Protein AF-A0A7Y0Z2C6-F1 (afdb_monomer)

pLDDT: mean 82.23, std 18.93, range [37.09, 96.69]

Secondary structure (DSSP, 8-state):
-------STTSGGGGTTTTS---HHHHHHHHHHHHHHHHHHTT--HHHHHHHHHHHHHHHHHHHT----HHHHHHHHHHHHHHHH-STTS-HHHHHHHHHHHHTSHHHHHH--

Structure (mmCIF, N/CA/C/O backbone):
data_AF-A0A7Y0Z2C6-F1
#
_entry.id   AF-A0A7Y0Z2C6-F1
#
loop_
_atom_site.group_PDB
_atom_site.id
_atom_site.type_symbol
_atom_site.label_atom_id
_atom_site.label_alt_id
_atom_site.label_comp_id
_atom_site.label_asym_id
_atom_site.label_entity_id
_atom_site.label_seq_id
_atom_site.pdbx_PDB_ins_code
_atom_site.Cartn_x
_atom_site.Cartn_y
_atom_site.Cartn_z
_atom_site.occupancy
_atom_site.B_iso_or_equiv
_atom_site.auth_seq_id
_atom_site.auth_comp_id
_atom_site.auth_asym_id
_atom_site.auth_atom_id
_atom_site.pdbx_PDB_model_num
ATOM 1 N N . MET A 1 1 ? 21.917 -8.834 60.065 1.00 37.09 1 MET A N 1
ATOM 2 C CA . MET A 1 1 ? 21.526 -8.659 58.650 1.00 37.09 1 MET A CA 1
ATOM 3 C C . MET A 1 1 ? 20.914 -9.953 58.133 1.00 37.09 1 MET A C 1
ATOM 5 O O . MET A 1 1 ? 21.642 -10.922 58.000 1.00 37.09 1 MET A O 1
ATOM 9 N N . GLN A 1 2 ? 19.606 -9.980 57.866 1.00 38.38 2 GLN A N 1
ATOM 10 C CA . GLN A 1 2 ? 18.965 -10.936 56.950 1.00 38.38 2 GLN A CA 1
ATOM 11 C C . GLN A 1 2 ? 17.779 -10.206 56.302 1.00 38.38 2 GLN A C 1
ATOM 13 O O . GLN A 1 2 ? 16.736 -10.030 56.928 1.00 38.38 2 GLN A O 1
ATOM 18 N N . PHE A 1 3 ? 17.966 -9.703 55.079 1.00 41.50 3 PHE A N 1
ATOM 19 C CA . PHE A 1 3 ? 16.891 -9.094 54.295 1.00 41.50 3 PHE A CA 1
ATOM 20 C C . PHE A 1 3 ? 16.003 -10.202 53.719 1.00 41.50 3 PHE A C 1
ATOM 22 O O . PHE A 1 3 ? 16.456 -11.069 52.972 1.00 41.50 3 PHE A O 1
ATOM 29 N N . ARG A 1 4 ? 14.728 -10.190 54.116 1.00 46.38 4 ARG A N 1
ATOM 30 C CA . ARG A 1 4 ? 13.683 -11.093 53.630 1.00 46.38 4 ARG A CA 1
ATOM 31 C C . ARG A 1 4 ? 13.193 -10.651 52.243 1.00 46.38 4 ARG A C 1
ATOM 33 O O . ARG A 1 4 ? 12.727 -9.532 52.094 1.00 46.38 4 ARG A O 1
ATOM 40 N N . LYS A 1 5 ? 13.253 -11.596 51.296 1.00 50.03 5 LYS A N 1
ATOM 41 C CA . LYS A 1 5 ? 12.376 -11.832 50.127 1.00 50.03 5 LYS A CA 1
ATOM 42 C C . LYS A 1 5 ? 11.758 -10.594 49.449 1.00 50.03 5 LYS A C 1
ATOM 44 O O . LYS A 1 5 ? 10.702 -10.120 49.862 1.00 50.03 5 LYS A O 1
ATOM 49 N N . HIS A 1 6 ? 12.324 -10.196 48.308 1.00 46.22 6 HIS A N 1
ATOM 50 C CA . HIS A 1 6 ? 11.636 -9.368 47.314 1.00 46.22 6 HIS A CA 1
ATOM 51 C C . HIS A 1 6 ? 11.230 -10.198 46.091 1.00 46.22 6 HIS A C 1
ATOM 53 O O . HIS A 1 6 ? 11.994 -11.016 45.587 1.00 46.22 6 HIS A O 1
ATOM 59 N N . TYR A 1 7 ? 9.973 -10.004 45.699 1.00 55.06 7 TYR A N 1
ATOM 60 C CA . TYR A 1 7 ? 9.199 -10.715 44.689 1.00 55.06 7 TYR A CA 1
ATOM 61 C C . TYR A 1 7 ? 9.734 -10.449 43.270 1.00 55.06 7 TYR A C 1
ATOM 63 O O . TYR A 1 7 ? 9.573 -9.330 42.788 1.00 55.06 7 TYR A O 1
ATOM 71 N N . PRO A 1 8 ? 10.284 -11.445 42.546 1.00 48.47 8 PRO A N 1
ATOM 72 C CA . PRO A 1 8 ? 10.674 -11.254 41.149 1.00 48.47 8 PRO A CA 1
ATOM 73 C C . PRO A 1 8 ? 9.511 -11.486 40.165 1.00 48.47 8 PRO A C 1
ATOM 75 O O . PRO A 1 8 ? 9.690 -11.358 38.961 1.00 48.47 8 PRO A O 1
ATOM 78 N N . ILE A 1 9 ? 8.313 -11.834 40.649 1.00 50.28 9 ILE A N 1
ATOM 79 C CA . ILE A 1 9 ? 7.215 -12.315 39.790 1.00 50.28 9 ILE A CA 1
ATOM 80 C C . ILE A 1 9 ? 6.354 -11.169 39.217 1.00 50.28 9 ILE A C 1
ATOM 82 O O . ILE A 1 9 ? 5.676 -11.360 38.215 1.00 50.28 9 ILE A O 1
ATOM 86 N N . LEU A 1 10 ? 6.418 -9.952 39.768 1.00 47.38 10 LEU A N 1
ATOM 87 C CA . LEU A 1 10 ? 5.532 -8.850 39.349 1.00 47.38 10 LEU A CA 1
ATOM 88 C C . LEU A 1 10 ? 6.077 -7.951 38.224 1.00 47.38 10 LEU A C 1
ATOM 90 O O . LEU A 1 10 ? 5.352 -7.079 37.761 1.00 47.38 10 LEU A O 1
ATOM 94 N N . ILE A 1 11 ? 7.310 -8.153 37.747 1.00 52.19 11 ILE A N 1
ATOM 95 C CA . ILE A 1 11 ? 7.901 -7.291 36.699 1.00 52.19 11 ILE A CA 1
ATOM 96 C C . ILE A 1 11 ? 7.685 -7.862 35.285 1.00 52.19 11 ILE A C 1
ATOM 98 O O . ILE A 1 11 ? 7.694 -7.118 34.309 1.00 52.19 11 ILE A O 1
ATOM 102 N N . ALA A 1 12 ? 7.413 -9.163 35.145 1.00 47.22 12 ALA A N 1
ATOM 103 C CA . ALA A 1 12 ? 7.275 -9.791 33.827 1.00 47.22 12 ALA A CA 1
ATOM 104 C C . ALA A 1 12 ? 5.898 -9.584 33.165 1.00 47.22 12 ALA A C 1
ATOM 106 O O . ALA A 1 12 ? 5.772 -9.766 31.957 1.00 47.22 12 ALA A O 1
ATOM 107 N N . MET A 1 13 ? 4.865 -9.189 33.920 1.00 48.47 13 MET A N 1
ATOM 108 C CA . MET A 1 13 ? 3.505 -9.055 33.375 1.00 48.47 13 MET A CA 1
ATOM 109 C C . MET A 1 13 ? 3.242 -7.693 32.707 1.00 48.47 13 MET A C 1
ATOM 111 O O . MET A 1 13 ? 2.271 -7.547 31.971 1.00 48.47 13 MET A O 1
ATOM 115 N N . SER A 1 14 ? 4.126 -6.712 32.903 1.00 47.72 14 SER A N 1
ATOM 116 C CA . SER A 1 14 ? 3.971 -5.355 32.358 1.00 47.72 14 SER A CA 1
ATOM 117 C C . SER A 1 14 ? 4.366 -5.235 30.880 1.00 47.72 14 SER A C 1
ATOM 119 O O . SER A 1 14 ? 4.009 -4.255 30.233 1.00 47.72 14 SER A O 1
ATOM 121 N N . CYS A 1 15 ? 5.085 -6.218 30.323 1.00 42.38 15 CYS A N 1
ATOM 122 C CA . CYS A 1 15 ? 5.563 -6.173 28.935 1.00 42.38 15 CYS A CA 1
ATOM 123 C C . CYS A 1 15 ? 4.594 -6.773 27.903 1.00 42.38 15 CYS A C 1
ATOM 125 O O . CYS A 1 15 ? 4.816 -6.595 26.710 1.00 42.38 15 CYS A O 1
ATOM 127 N N . LEU A 1 16 ? 3.515 -7.445 28.321 1.00 47.06 16 LEU A N 1
ATOM 128 C CA . LEU A 1 16 ? 2.544 -8.052 27.392 1.00 47.06 16 LEU A CA 1
ATOM 129 C C . LEU A 1 16 ? 1.481 -7.069 26.866 1.00 47.06 16 LEU A C 1
ATOM 131 O O . LEU A 1 16 ? 0.678 -7.446 26.021 1.00 47.06 16 LEU A O 1
ATOM 135 N N . LEU A 1 17 ? 1.476 -5.814 27.331 1.00 50.22 17 LEU A N 1
ATOM 136 C CA . LEU A 1 17 ? 0.514 -4.786 26.897 1.00 50.22 17 LEU A CA 1
ATOM 137 C C . LEU A 1 17 ? 1.098 -3.762 25.908 1.00 50.22 17 LEU A C 1
ATOM 139 O O . LEU A 1 17 ? 0.361 -2.939 25.375 1.00 50.22 17 LEU A O 1
ATOM 143 N N . LEU A 1 18 ? 2.407 -3.802 25.634 1.00 47.03 18 LEU A N 1
ATOM 144 C CA . LEU A 1 18 ? 3.075 -2.817 24.769 1.00 47.03 18 LEU A CA 1
ATOM 145 C C . LEU A 1 18 ? 2.907 -3.091 23.266 1.00 47.03 18 LEU A C 1
ATOM 147 O O . LEU A 1 18 ? 3.171 -2.203 22.464 1.00 47.03 18 LEU A O 1
ATOM 151 N N . THR A 1 19 ? 2.443 -4.279 22.872 1.00 51.38 19 THR A N 1
ATOM 152 C CA . THR A 1 19 ? 2.225 -4.640 21.459 1.00 51.38 19 THR A CA 1
ATOM 153 C C . THR A 1 19 ? 0.806 -4.352 20.962 1.00 51.38 19 THR A C 1
ATOM 155 O O . THR A 1 19 ? 0.481 -4.733 19.848 1.00 51.38 19 THR A O 1
ATOM 158 N N . ALA A 1 20 ? -0.056 -3.730 21.774 1.00 48.56 20 ALA A N 1
ATOM 159 C CA . ALA A 1 20 ? -1.478 -3.540 21.456 1.00 48.56 20 ALA A CA 1
ATOM 160 C C . ALA A 1 20 ? -1.915 -2.065 21.414 1.00 48.56 20 ALA A C 1
ATOM 162 O O . ALA A 1 20 ? -3.105 -1.771 21.499 1.00 48.56 20 ALA A O 1
ATOM 163 N N . CYS A 1 21 ? -0.968 -1.133 21.290 1.00 49.81 21 CYS A N 1
ATOM 164 C CA . CYS A 1 21 ? -1.264 0.289 21.114 1.00 49.81 21 CYS A CA 1
ATOM 165 C C . CYS A 1 21 ? -0.969 0.735 19.672 1.00 49.81 21 CYS A C 1
ATOM 167 O O . CYS A 1 21 ? -0.385 1.793 19.456 1.00 49.81 21 CYS A O 1
ATOM 169 N N . ASP A 1 22 ? -1.333 -0.084 18.681 1.00 63.34 22 ASP A N 1
ATOM 170 C CA . ASP A 1 22 ? -1.341 0.374 17.291 1.00 63.34 22 ASP A CA 1
ATOM 171 C C . ASP A 1 22 ? -2.419 1.449 17.1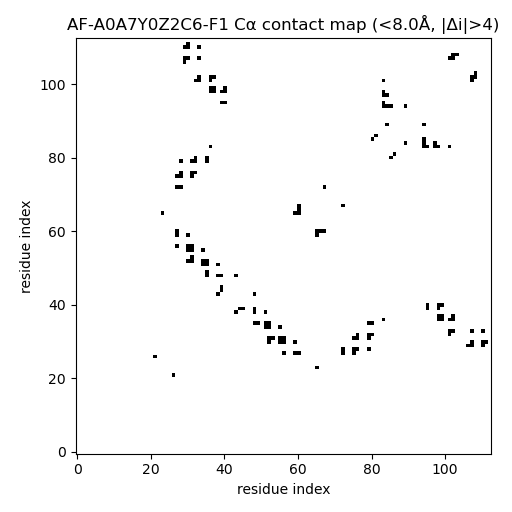60 1.00 63.34 22 ASP A C 1
ATOM 173 O O . ASP A 1 22 ? -3.604 1.203 17.412 1.00 63.34 22 ASP A O 1
ATOM 177 N N . THR A 1 23 ? -2.022 2.671 16.807 1.00 84.44 23 THR A N 1
ATOM 178 C CA . THR A 1 23 ? -2.992 3.753 16.637 1.00 84.44 23 THR A CA 1
ATOM 179 C C . THR A 1 23 ? -3.859 3.478 15.405 1.00 84.44 23 THR A C 1
ATOM 181 O O . THR A 1 23 ? -3.416 2.829 14.456 1.00 84.44 23 THR A O 1
ATOM 184 N N . ARG A 1 24 ? -5.079 4.036 15.346 1.00 90.00 24 ARG A N 1
ATOM 185 C CA . ARG A 1 24 ? -5.916 4.032 14.123 1.00 90.00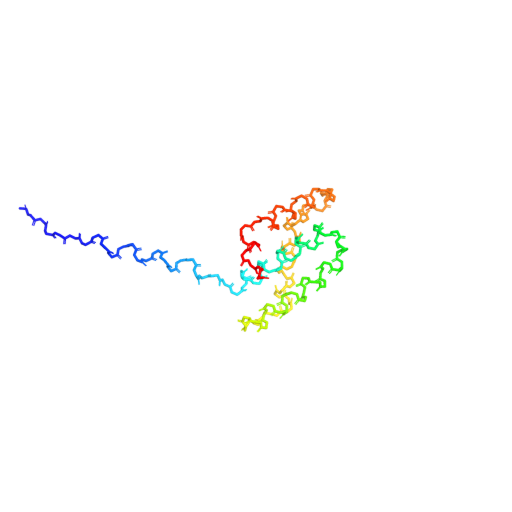 24 ARG A CA 1
ATOM 186 C C . ARG A 1 24 ? -5.102 4.420 12.879 1.00 90.00 24 ARG A C 1
ATOM 188 O O . ARG A 1 24 ? -5.290 3.858 11.807 1.00 90.00 24 ARG A O 1
ATOM 195 N N . LYS A 1 25 ? -4.188 5.386 13.028 1.00 92.19 25 LYS A N 1
ATOM 196 C CA . LYS A 1 25 ? -3.305 5.856 11.957 1.00 92.19 25 LYS A CA 1
ATOM 197 C C . LYS A 1 25 ? -2.316 4.787 11.505 1.00 92.19 25 LYS A C 1
ATOM 199 O O . LYS A 1 25 ? -2.112 4.649 10.304 1.00 92.19 25 LYS A O 1
ATOM 204 N N . ASP A 1 26 ? -1.746 4.025 12.431 1.00 91.56 26 ASP A N 1
ATOM 205 C CA . ASP A 1 26 ? -0.824 2.937 12.105 1.00 91.56 26 ASP A CA 1
ATOM 206 C C . ASP A 1 26 ? -1.550 1.796 11.393 1.00 91.56 26 ASP A C 1
ATOM 208 O O . ASP A 1 26 ? -1.073 1.326 10.363 1.00 91.56 26 ASP A O 1
ATOM 212 N N . GLN A 1 27 ? -2.742 1.424 11.868 1.00 92.12 27 GLN A N 1
ATOM 213 C CA . GLN A 1 27 ? -3.574 0.391 11.243 1.00 92.12 27 GLN A CA 1
ATOM 214 C C . GLN A 1 27 ? -3.914 0.743 9.787 1.00 92.12 27 GLN A C 1
ATOM 216 O O . GLN A 1 27 ? -3.612 -0.024 8.871 1.00 92.12 27 GLN A O 1
ATOM 221 N N . ILE A 1 28 ? -4.456 1.944 9.548 1.00 94.44 28 ILE A N 1
ATOM 222 C CA . ILE A 1 28 ? -4.776 2.406 8.189 1.00 94.44 28 ILE A CA 1
ATOM 223 C C . ILE A 1 28 ? -3.512 2.544 7.337 1.00 94.44 28 ILE A C 1
ATOM 225 O O . ILE A 1 28 ? -3.525 2.174 6.163 1.00 94.44 28 ILE A O 1
ATOM 229 N N . TYR A 1 29 ? -2.401 3.018 7.910 1.00 95.25 29 TYR A N 1
ATOM 230 C CA . TYR A 1 29 ? -1.138 3.115 7.182 1.00 95.25 29 TYR A CA 1
ATOM 231 C C . TYR A 1 29 ? -0.661 1.753 6.679 1.00 95.25 29 TYR A C 1
ATOM 233 O O . TYR A 1 29 ? -0.223 1.660 5.534 1.00 95.25 29 TYR A O 1
ATOM 241 N N . GLN A 1 30 ? -0.763 0.698 7.494 1.00 94.56 30 GLN A N 1
ATOM 242 C CA . GLN A 1 30 ? -0.368 -0.640 7.055 1.00 94.56 30 GLN A CA 1
ATOM 243 C C . GLN A 1 30 ? -1.247 -1.140 5.909 1.00 94.56 30 GLN A C 1
ATOM 245 O O . GLN A 1 30 ? -0.712 -1.630 4.917 1.00 94.56 30 GLN A O 1
ATOM 250 N N . VAL A 1 31 ? -2.565 -0.936 5.974 1.00 95.50 31 VAL A N 1
ATOM 251 C CA . VAL A 1 31 ? -3.479 -1.299 4.876 1.00 95.50 31 VAL A CA 1
ATOM 252 C C . VAL A 1 31 ? -3.096 -0.572 3.588 1.00 95.50 31 VAL A C 1
ATOM 254 O O . VAL A 1 31 ? -2.883 -1.211 2.558 1.00 95.50 31 VAL A O 1
ATOM 257 N N . VAL A 1 32 ? -2.931 0.754 3.655 1.00 96.62 32 VAL A N 1
ATOM 258 C CA . VAL A 1 32 ? -2.502 1.583 2.519 1.00 96.62 32 VAL A CA 1
ATOM 259 C C . VAL A 1 32 ? -1.200 1.050 1.922 1.00 96.62 32 VAL A C 1
ATOM 261 O O . VAL A 1 32 ? -1.110 0.798 0.721 1.00 96.62 32 VAL A O 1
ATOM 264 N N . ARG A 1 33 ? -0.186 0.865 2.770 1.00 96.69 33 ARG A N 1
ATOM 265 C CA . ARG A 1 33 ? 1.164 0.465 2.375 1.00 96.69 33 ARG A CA 1
ATOM 266 C C . ARG A 1 33 ? 1.189 -0.913 1.723 1.00 96.69 33 ARG A C 1
ATOM 268 O O . ARG A 1 33 ? 1.837 -1.087 0.691 1.00 96.69 33 ARG A O 1
ATOM 275 N N . CYS A 1 34 ? 0.489 -1.882 2.301 1.00 96.56 34 CYS A N 1
ATOM 276 C CA . CYS A 1 34 ? 0.497 -3.260 1.824 1.00 96.56 34 CYS A CA 1
ATOM 277 C C . CYS A 1 34 ? -0.300 -3.432 0.529 1.00 96.56 34 CYS A C 1
ATOM 279 O O . CYS A 1 34 ? 0.174 -4.107 -0.389 1.00 96.56 34 CYS A O 1
ATOM 281 N N . VAL A 1 35 ? -1.457 -2.777 0.403 1.00 96.31 35 VAL A N 1
ATOM 282 C CA . VAL A 1 35 ? -2.258 -2.825 -0.829 1.00 96.31 35 VAL A CA 1
ATOM 283 C C . VAL A 1 35 ? -1.535 -2.108 -1.962 1.00 96.31 35 VAL A C 1
ATOM 285 O O . VAL A 1 35 ? -1.369 -2.678 -3.036 1.00 96.31 35 VAL A O 1
ATOM 288 N N . MET A 1 36 ? -0.998 -0.912 -1.709 1.00 96.38 36 MET A N 1
ATOM 289 C CA . MET A 1 36 ? -0.249 -0.169 -2.721 1.00 96.38 36 MET A CA 1
ATOM 290 C C . MET A 1 36 ? 0.963 -0.960 -3.226 1.00 96.38 36 MET A C 1
ATOM 292 O O . MET A 1 36 ? 1.207 -1.011 -4.432 1.00 96.38 36 MET A O 1
ATOM 296 N N . ALA A 1 37 ? 1.703 -1.618 -2.328 1.00 95.94 37 ALA A N 1
ATOM 297 C CA . ALA A 1 37 ? 2.821 -2.472 -2.712 1.00 95.94 37 ALA A CA 1
ATOM 298 C C . ALA A 1 37 ? 2.365 -3.676 -3.549 1.00 95.94 37 ALA A C 1
ATOM 300 O O . ALA A 1 37 ? 2.966 -3.954 -4.584 1.00 95.94 37 ALA A O 1
ATOM 301 N N . THR A 1 38 ? 1.286 -4.347 -3.145 1.00 95.69 38 THR A N 1
ATOM 302 C CA . THR A 1 38 ? 0.732 -5.507 -3.862 1.00 95.69 38 THR A CA 1
ATOM 303 C C . THR A 1 38 ? 0.307 -5.136 -5.282 1.00 95.69 38 THR A C 1
ATOM 305 O O . THR A 1 38 ? 0.724 -5.778 -6.245 1.00 95.69 38 THR A O 1
ATOM 308 N N . GLU A 1 39 ? -0.436 -4.041 -5.436 1.00 95.50 39 GLU A N 1
ATOM 309 C CA . GLU A 1 39 ? -0.904 -3.574 -6.745 1.00 95.50 39 GLU A CA 1
ATOM 310 C C . GLU A 1 39 ? 0.240 -3.049 -7.624 1.00 95.50 39 GLU A C 1
ATOM 312 O O . GLU A 1 39 ? 0.233 -3.242 -8.840 1.00 95.50 39 GLU A O 1
ATOM 317 N N . THR A 1 40 ? 1.273 -2.451 -7.020 1.00 93.56 40 THR A N 1
ATOM 318 C CA . THR A 1 40 ? 2.495 -2.064 -7.744 1.00 93.56 40 THR A CA 1
ATOM 319 C C . THR A 1 40 ? 3.229 -3.296 -8.278 1.00 93.56 40 THR A C 1
ATOM 321 O O . THR A 1 40 ? 3.677 -3.303 -9.424 1.00 93.56 40 THR A O 1
ATOM 324 N N . VAL A 1 41 ? 3.341 -4.364 -7.478 1.00 94.94 41 VAL A N 1
ATOM 325 C CA . VAL A 1 41 ? 3.959 -5.631 -7.910 1.00 94.94 41 VAL A CA 1
ATOM 326 C C . VAL A 1 41 ? 3.140 -6.308 -9.009 1.00 94.94 41 VAL A C 1
ATOM 328 O O . VAL A 1 41 ? 3.726 -6.886 -9.924 1.00 94.94 41 VAL A O 1
ATOM 331 N N . ALA A 1 42 ? 1.811 -6.197 -8.958 1.00 94.00 42 ALA A N 1
ATOM 332 C CA . ALA A 1 42 ? 0.907 -6.680 -10.000 1.00 94.00 42 ALA A CA 1
ATOM 333 C C . ALA A 1 42 ? 1.012 -5.891 -11.323 1.00 94.00 42 ALA A C 1
ATOM 335 O O . ALA A 1 42 ? 0.409 -6.285 -12.319 1.00 94.00 42 ALA A O 1
ATOM 336 N N . GLY A 1 43 ? 1.789 -4.801 -11.354 1.00 89.94 43 GLY A N 1
ATOM 337 C CA . GLY A 1 43 ? 1.973 -3.963 -12.538 1.00 89.94 43 GLY A CA 1
ATOM 338 C C . GLY A 1 43 ? 0.815 -2.996 -12.789 1.00 89.94 43 GLY A C 1
ATOM 339 O O . GLY A 1 43 ? 0.663 -2.521 -13.914 1.00 89.94 43 GLY A O 1
ATOM 340 N N . GLY A 1 44 ? 0.002 -2.707 -11.768 1.00 88.44 44 GLY A N 1
ATOM 341 C CA . GLY A 1 44 ? -1.092 -1.748 -11.867 1.00 88.44 44 GLY A CA 1
ATOM 342 C C . GLY A 1 44 ? -0.589 -0.353 -12.241 1.00 88.44 44 GLY A C 1
ATOM 343 O O . GLY A 1 44 ? 0.438 0.118 -11.743 1.00 88.44 44 GLY A O 1
ATOM 344 N N . ALA A 1 45 ? -1.327 0.341 -13.108 1.00 88.94 45 ALA A N 1
ATOM 345 C CA . ALA A 1 45 ? -1.033 1.740 -13.406 1.00 88.94 45 ALA A CA 1
ATOM 346 C C . ALA A 1 45 ? -1.235 2.602 -12.141 1.00 88.94 45 ALA A C 1
ATOM 348 O O . ALA A 1 45 ? -2.130 2.298 -11.349 1.00 88.94 45 ALA A O 1
ATOM 349 N N . PRO A 1 46 ? -0.500 3.718 -11.950 1.00 86.06 46 PRO A N 1
ATOM 350 C CA . PRO A 1 46 ? -0.591 4.520 -10.722 1.00 86.06 46 PRO A CA 1
ATOM 351 C C . PRO A 1 46 ? -2.020 4.922 -10.317 1.00 86.06 46 PRO A C 1
ATOM 353 O O . PRO A 1 46 ? -2.360 4.897 -9.136 1.00 86.06 46 PRO A O 1
ATOM 356 N N . GLY A 1 47 ? -2.882 5.240 -11.291 1.00 89.56 47 GLY A N 1
ATOM 357 C CA . GLY A 1 47 ? -4.292 5.548 -11.033 1.00 89.56 47 GLY A CA 1
ATOM 358 C C . GLY A 1 47 ? -5.104 4.347 -10.532 1.00 89.56 47 GLY A C 1
ATOM 359 O O . GLY A 1 47 ? -5.907 4.493 -9.615 1.00 89.56 47 GLY A O 1
ATOM 360 N N . GLU A 1 48 ? -4.866 3.153 -11.079 1.00 94.62 48 GLU A N 1
ATOM 361 C CA . GLU A 1 48 ? -5.526 1.914 -10.643 1.00 94.62 48 GLU A CA 1
ATOM 362 C C . GLU A 1 48 ? -5.060 1.495 -9.244 1.00 94.62 48 GLU A C 1
ATOM 364 O O . GLU A 1 48 ? -5.890 1.176 -8.392 1.00 94.62 48 GLU A O 1
ATOM 369 N N . VAL A 1 49 ? -3.749 1.577 -8.984 1.00 93.69 49 VAL A N 1
ATOM 370 C CA . VAL A 1 49 ? -3.158 1.334 -7.659 1.00 93.69 49 VAL A CA 1
ATOM 371 C C . VAL A 1 49 ? -3.824 2.231 -6.613 1.00 93.69 49 VAL A C 1
ATOM 373 O O . VAL 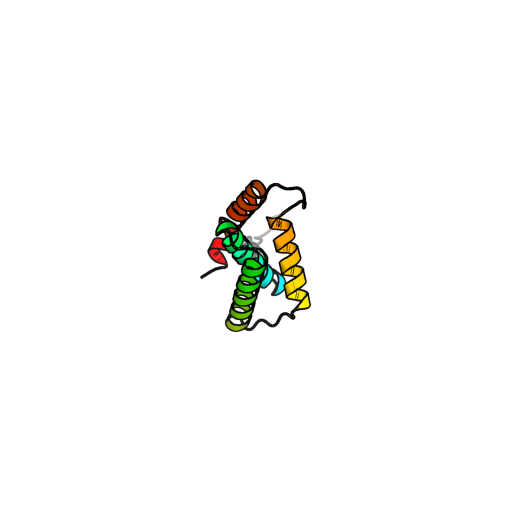A 1 49 ? -4.235 1.751 -5.555 1.00 93.69 49 VAL A O 1
ATOM 376 N N . GLY A 1 50 ? -3.986 3.524 -6.916 1.00 93.06 50 GLY A N 1
ATOM 377 C CA . GLY A 1 50 ? -4.666 4.475 -6.037 1.00 93.06 50 GLY A CA 1
ATOM 378 C C . GLY A 1 50 ? -6.128 4.106 -5.762 1.00 93.06 50 GLY A C 1
ATOM 379 O O . GLY A 1 50 ? -6.548 4.108 -4.605 1.00 93.06 50 GLY A O 1
ATOM 380 N N . ILE A 1 51 ? -6.889 3.733 -6.798 1.00 95.50 51 ILE A N 1
ATOM 381 C CA . ILE A 1 51 ? -8.300 3.329 -6.666 1.00 95.50 51 ILE A CA 1
ATOM 382 C C . ILE A 1 51 ? -8.437 2.095 -5.771 1.00 95.50 51 IL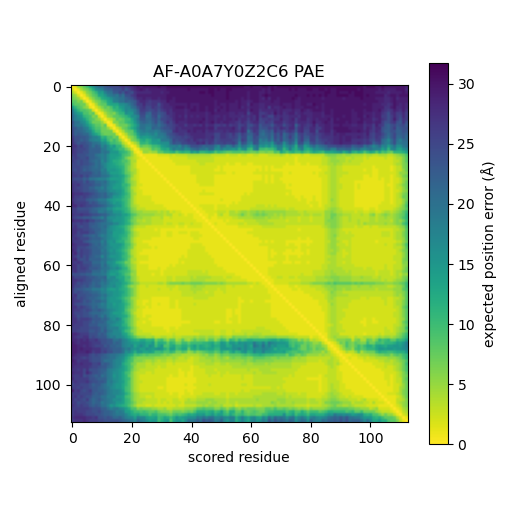E A C 1
ATOM 384 O O . ILE A 1 51 ? -9.210 2.121 -4.813 1.00 95.50 51 ILE A O 1
ATOM 388 N N . LYS A 1 52 ? -7.670 1.035 -6.044 1.00 95.88 52 LYS A N 1
ATOM 389 C CA . LYS A 1 52 ? -7.729 -0.211 -5.266 1.00 95.88 52 LYS A CA 1
ATOM 390 C C . LYS A 1 52 ? -7.280 -0.008 -3.821 1.00 95.88 52 LYS A C 1
ATOM 392 O O . LYS A 1 52 ? -7.908 -0.533 -2.905 1.00 95.88 52 LYS A O 1
ATOM 397 N N . THR A 1 53 ? -6.259 0.822 -3.603 1.00 96.12 53 THR A N 1
ATOM 398 C CA . THR A 1 53 ? -5.825 1.208 -2.250 1.00 96.12 53 THR A CA 1
ATOM 399 C C . THR A 1 53 ? -6.946 1.926 -1.498 1.00 96.12 53 THR A C 1
ATOM 401 O O . THR A 1 53 ? -7.252 1.565 -0.365 1.00 96.12 53 THR A O 1
ATOM 404 N N . GLY A 1 54 ? -7.612 2.896 -2.132 1.00 95.75 54 GLY A N 1
ATOM 405 C CA . GLY A 1 54 ? -8.740 3.610 -1.529 1.00 95.75 54 GLY A CA 1
ATOM 406 C C . GLY A 1 54 ? -9.924 2.698 -1.196 1.00 95.75 54 GLY A C 1
ATOM 407 O O . GLY A 1 54 ? -10.496 2.806 -0.112 1.00 95.75 54 GLY A O 1
ATOM 408 N N . GLN A 1 55 ? -10.260 1.761 -2.089 1.00 96.56 55 GLN A N 1
ATOM 409 C CA . GLN A 1 55 ? -11.305 0.759 -1.850 1.00 96.56 55 GLN A CA 1
ATOM 410 C C . GLN A 1 55 ? -10.973 -0.137 -0.651 1.00 96.56 55 GLN A C 1
ATOM 412 O O . GLN A 1 55 ? -11.829 -0.350 0.207 1.00 96.56 55 GLN A O 1
ATOM 417 N N . ALA A 1 56 ? -9.730 -0.616 -0.554 1.00 96.06 56 ALA A N 1
ATOM 418 C CA . ALA A 1 56 ? -9.297 -1.459 0.554 1.00 96.06 56 ALA A CA 1
ATOM 419 C C . ALA A 1 56 ? -9.310 -0.713 1.897 1.00 96.06 56 ALA A C 1
ATOM 421 O O . ALA A 1 56 ? -9.770 -1.259 2.897 1.00 96.06 56 ALA A O 1
ATOM 422 N N . VAL A 1 57 ? -8.883 0.555 1.922 1.00 96.25 57 VAL A N 1
ATOM 423 C CA . VAL A 1 57 ? -8.972 1.398 3.126 1.00 96.25 57 VAL A CA 1
ATOM 424 C C . VAL A 1 57 ? -10.423 1.610 3.540 1.0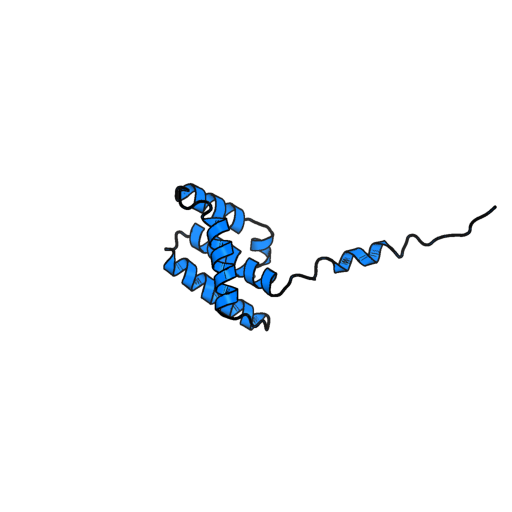0 96.25 57 VAL A C 1
ATOM 426 O O . VAL A 1 57 ? -10.747 1.445 4.712 1.00 96.25 57 VAL A O 1
ATOM 429 N N . ALA A 1 58 ? -11.312 1.940 2.600 1.00 95.81 58 ALA A N 1
ATOM 430 C CA . ALA A 1 58 ? -12.728 2.134 2.899 1.00 95.81 58 ALA A CA 1
ATOM 431 C C . ALA A 1 58 ? -13.368 0.867 3.491 1.00 95.81 58 ALA A C 1
ATOM 433 O O . ALA A 1 58 ? -14.123 0.954 4.461 1.00 95.81 58 ALA A O 1
ATOM 434 N N . GLN A 1 59 ? -13.030 -0.304 2.943 1.00 95.81 59 GLN A N 1
ATOM 435 C CA . GLN A 1 59 ? -13.493 -1.589 3.458 1.00 95.81 59 GLN A CA 1
ATOM 436 C C . GLN A 1 59 ? -12.937 -1.867 4.863 1.00 95.81 59 GLN A C 1
ATOM 438 O O . GLN A 1 59 ? -13.708 -2.152 5.775 1.00 95.81 59 GLN A O 1
ATOM 443 N N . TYR A 1 60 ? -11.632 -1.682 5.074 1.00 94.81 60 TYR A N 1
ATOM 444 C CA . TYR A 1 60 ? -11.005 -1.880 6.382 1.00 94.81 60 TYR A CA 1
ATOM 445 C C . TYR A 1 60 ? -11.598 -0.961 7.458 1.00 94.81 60 TYR A C 1
ATOM 447 O O . TYR A 1 60 ? -11.919 -1.399 8.558 1.00 94.81 60 TYR A O 1
ATOM 455 N N . GLN A 1 61 ? -11.807 0.318 7.139 1.00 94.50 61 GLN A N 1
ATOM 456 C CA . GLN A 1 61 ? -12.452 1.256 8.057 1.00 94.50 61 GLN A CA 1
ATOM 457 C C . GLN A 1 61 ? -13.837 0.784 8.489 1.00 94.50 61 GLN A C 1
ATOM 459 O O . GLN A 1 61 ? -14.153 0.798 9.678 1.00 94.50 61 GLN A O 1
ATOM 464 N N . LYS A 1 62 ? -14.639 0.317 7.529 1.00 95.62 62 LYS A N 1
ATOM 465 C CA . LYS A 1 62 ? -15.973 -0.221 7.788 1.00 95.62 62 LYS A CA 1
ATOM 466 C C . LYS A 1 62 ? -15.926 -1.458 8.689 1.00 95.62 62 LYS A C 1
ATOM 468 O O . LYS A 1 62 ? -16.701 -1.528 9.638 1.00 95.62 62 LYS A O 1
ATOM 473 N N . ASP A 1 63 ? -15.025 -2.397 8.415 1.00 94.69 63 ASP A N 1
ATOM 474 C CA . ASP A 1 63 ? -14.939 -3.670 9.145 1.00 94.69 63 ASP A CA 1
ATOM 475 C C . ASP A 1 63 ? -14.408 -3.502 10.574 1.00 94.69 63 ASP A C 1
ATOM 477 O O . ASP A 1 63 ? -14.785 -4.253 11.474 1.00 94.69 63 ASP A O 1
ATOM 481 N N . HIS A 1 64 ? -13.580 -2.482 10.800 1.00 91.75 64 HIS A N 1
ATOM 482 C CA . HIS A 1 64 ? -12.960 -2.203 12.094 1.00 91.75 64 HIS A CA 1
ATOM 483 C C . HIS A 1 64 ? -13.602 -1.031 12.856 1.00 91.75 64 HIS A C 1
ATOM 485 O O . HIS A 1 64 ? -13.118 -0.658 13.924 1.00 91.75 64 HIS A O 1
ATOM 491 N N . GLY A 1 65 ? -14.689 -0.444 12.337 1.00 93.88 65 GLY A N 1
ATOM 492 C CA . GLY A 1 65 ? -15.370 0.694 12.967 1.00 93.88 65 GLY A CA 1
ATOM 493 C C . GLY A 1 65 ? -14.484 1.939 13.095 1.00 93.88 65 GLY A C 1
ATOM 494 O O . GLY A 1 65 ? -14.627 2.709 14.046 1.00 93.88 65 GLY A O 1
ATOM 495 N N . LEU A 1 66 ? -13.539 2.114 12.170 1.00 91.38 66 LEU A N 1
ATOM 496 C CA . LEU A 1 66 ? -12.630 3.253 12.132 1.00 91.38 66 LEU A CA 1
ATOM 497 C C . LEU A 1 66 ? -13.205 4.342 11.230 1.00 91.38 66 LEU A C 1
ATOM 499 O O . LEU A 1 66 ? -13.781 4.062 10.184 1.00 91.38 66 LEU A O 1
ATOM 503 N N . ASP A 1 67 ? -12.979 5.590 11.614 1.00 89.88 67 ASP A N 1
ATOM 504 C CA . ASP A 1 67 ? -13.350 6.756 10.817 1.00 89.88 67 ASP A CA 1
ATOM 505 C C . ASP A 1 67 ? -12.139 7.689 10.717 1.00 89.88 67 ASP A C 1
ATOM 507 O O . ASP A 1 67 ? -11.746 8.327 11.700 1.00 89.88 67 ASP A O 1
ATOM 511 N N . MET A 1 68 ? -11.474 7.670 9.561 1.00 94.25 68 MET A N 1
ATOM 512 C CA . MET A 1 68 ? -10.383 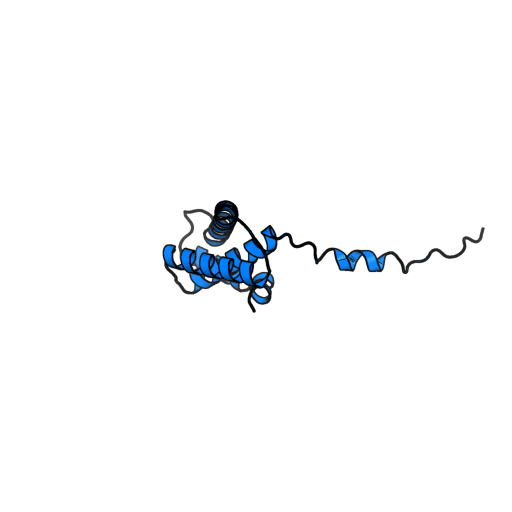8.567 9.189 1.00 94.25 68 MET A CA 1
ATOM 513 C C . MET A 1 68 ? -10.809 9.347 7.951 1.00 94.25 68 MET A C 1
ATOM 515 O O . MET A 1 68 ? -11.363 8.793 6.997 1.00 94.25 68 MET A O 1
ATOM 519 N N . ASN A 1 69 ? -10.563 10.654 7.967 1.00 94.12 69 ASN A N 1
ATOM 520 C CA . ASN A 1 69 ? -11.018 11.499 6.875 1.00 94.12 69 ASN A CA 1
ATOM 521 C C . ASN A 1 69 ? -10.126 11.352 5.630 1.00 94.12 69 ASN A C 1
ATOM 523 O O . ASN A 1 69 ? -9.023 10.804 5.671 1.00 94.12 69 ASN A O 1
ATOM 527 N N . TYR A 1 70 ? -10.614 11.878 4.507 1.00 93.12 70 TYR A N 1
ATOM 528 C CA . TYR A 1 70 ? -9.924 11.786 3.224 1.00 93.12 70 TYR A CA 1
ATOM 529 C C . TYR A 1 70 ? -8.511 12.394 3.233 1.00 93.12 70 TYR A C 1
ATOM 531 O O . TYR A 1 70 ? -7.597 11.776 2.693 1.00 93.12 70 TYR A O 1
ATOM 539 N N . GLU A 1 71 ? -8.310 13.568 3.839 1.00 95.69 71 GLU A N 1
ATOM 540 C CA . GLU A 1 71 ? -6.986 14.210 3.865 1.00 95.69 71 GLU A CA 1
ATOM 541 C C . GLU A 1 71 ? -5.995 13.405 4.717 1.00 95.69 71 GLU A C 1
ATOM 543 O O . GLU A 1 71 ? -4.859 13.194 4.302 1.00 95.69 71 GLU A O 1
ATOM 548 N N . GLU A 1 72 ? -6.435 12.846 5.848 1.00 95.19 72 GLU A N 1
ATOM 549 C CA . GLU A 1 72 ? -5.604 11.943 6.653 1.00 95.19 72 GLU A CA 1
ATOM 550 C C . GLU A 1 72 ? -5.199 10.681 5.867 1.00 95.19 72 GLU A C 1
ATOM 552 O O . GLU A 1 72 ? -4.036 10.276 5.899 1.00 95.19 72 GLU A O 1
ATOM 557 N N . ILE A 1 73 ? -6.130 10.064 5.128 1.00 95.50 73 ILE A N 1
ATOM 558 C CA . ILE A 1 73 ? -5.845 8.887 4.288 1.00 95.50 73 ILE A CA 1
ATOM 559 C C . ILE A 1 73 ? -4.890 9.249 3.146 1.00 95.50 73 ILE A C 1
ATOM 561 O O . ILE A 1 73 ? -3.986 8.478 2.824 1.00 95.50 73 ILE A O 1
ATOM 565 N N . LYS A 1 74 ? -5.065 10.424 2.541 1.00 95.56 74 LYS A N 1
ATOM 566 C CA . LYS A 1 74 ? -4.214 10.931 1.462 1.00 95.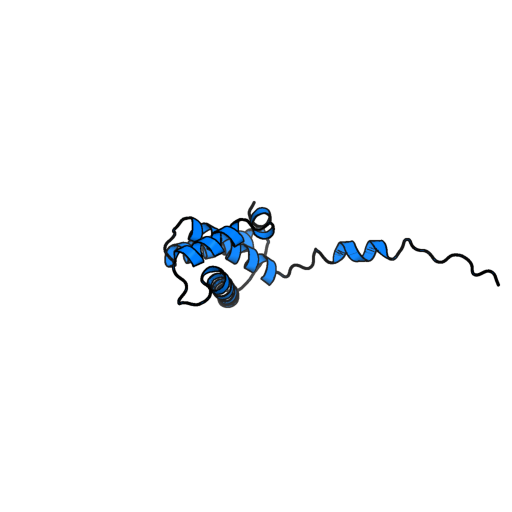56 74 LYS A CA 1
ATOM 567 C C . LYS A 1 74 ? -2.778 11.162 1.932 1.00 95.56 74 LYS A C 1
ATOM 569 O O . LYS A 1 74 ? -1.854 10.771 1.221 1.00 95.56 74 LYS A O 1
ATOM 574 N N . ASP A 1 75 ? -2.578 11.690 3.138 1.00 96.25 75 ASP A N 1
ATOM 575 C CA . ASP A 1 75 ? -1.246 11.821 3.742 1.00 96.25 75 ASP A CA 1
ATOM 576 C C . ASP A 1 75 ? -0.574 10.454 3.950 1.00 96.25 75 ASP A C 1
ATOM 578 O O . ASP A 1 75 ? 0.622 10.285 3.696 1.00 96.25 75 ASP A O 1
ATOM 582 N N . LEU A 1 76 ? -1.340 9.448 4.386 1.00 96.38 76 LEU A N 1
ATOM 583 C CA . LEU A 1 76 ? -0.839 8.079 4.532 1.00 96.38 76 LEU A CA 1
ATOM 584 C C . LEU A 1 76 ? -0.504 7.440 3.179 1.00 96.38 76 LEU A C 1
ATOM 586 O O . LEU A 1 76 ? 0.520 6.764 3.066 1.00 96.38 76 LEU A O 1
ATOM 590 N N . ALA A 1 77 ? -1.333 7.676 2.160 1.00 95.38 77 ALA A N 1
ATOM 591 C CA . ALA A 1 77 ? -1.101 7.215 0.796 1.00 95.38 77 ALA A CA 1
ATOM 592 C C . ALA A 1 77 ? 0.163 7.832 0.201 1.00 95.38 77 ALA A C 1
ATOM 594 O O . ALA A 1 77 ? 0.974 7.109 -0.372 1.00 95.38 77 ALA A O 1
ATOM 595 N N . GLU A 1 78 ? 0.385 9.131 0.398 1.00 95.06 78 GLU A N 1
ATOM 596 C CA . GLU A 1 78 ? 1.603 9.790 -0.067 1.00 95.06 78 GLU A CA 1
ATOM 597 C C . GLU A 1 78 ? 2.842 9.254 0.656 1.00 95.06 78 GLU A C 1
ATOM 599 O O . GLU A 1 78 ? 3.847 8.936 0.019 1.00 95.06 78 GLU A O 1
ATOM 604 N N . LYS A 1 79 ? 2.755 9.051 1.977 1.00 95.56 79 LYS A N 1
ATOM 605 C CA . LYS A 1 79 ? 3.834 8.429 2.753 1.00 95.56 79 LYS A CA 1
ATOM 606 C C . LYS A 1 79 ? 4.180 7.030 2.223 1.00 95.56 79 LYS A C 1
ATOM 608 O O . LYS A 1 79 ? 5.356 6.736 2.011 1.00 95.56 79 LYS A O 1
ATOM 613 N N . ALA A 1 80 ? 3.178 6.185 1.981 1.00 95.12 80 ALA A N 1
ATOM 614 C CA . ALA A 1 80 ? 3.381 4.841 1.440 1.00 95.12 80 ALA A CA 1
ATOM 615 C C . ALA A 1 80 ? 3.950 4.871 0.015 1.00 95.12 80 ALA A C 1
ATOM 617 O O . ALA A 1 80 ? 4.872 4.118 -0.304 1.00 95.12 80 ALA A O 1
ATOM 618 N N . ARG A 1 81 ? 3.450 5.783 -0.827 1.00 92.75 81 ARG A N 1
ATOM 619 C CA . ARG A 1 81 ? 3.940 5.982 -2.190 1.00 92.75 81 ARG A CA 1
ATOM 620 C C . ARG A 1 81 ? 5.417 6.351 -2.179 1.00 92.75 81 ARG A C 1
ATOM 622 O O . ARG A 1 81 ? 6.186 5.710 -2.882 1.00 92.75 81 ARG A O 1
ATOM 629 N N . ILE A 1 82 ? 5.827 7.317 -1.354 1.00 92.56 82 ILE A N 1
ATOM 630 C CA . ILE A 1 82 ? 7.236 7.709 -1.201 1.00 92.56 82 ILE A CA 1
ATOM 631 C C . ILE A 1 82 ? 8.089 6.524 -0.733 1.00 92.56 82 ILE A C 1
ATOM 633 O O . ILE A 1 82 ? 9.203 6.347 -1.221 1.00 92.56 82 ILE A O 1
ATOM 637 N N . GLU A 1 83 ? 7.587 5.689 0.179 1.00 92.44 83 GLU A N 1
ATOM 638 C CA . GLU A 1 83 ? 8.316 4.502 0.640 1.00 92.44 83 GLU A CA 1
ATOM 639 C C . GLU A 1 83 ? 8.559 3.490 -0.497 1.00 92.44 83 GLU A C 1
ATOM 641 O O . GLU A 1 83 ? 9.661 2.947 -0.629 1.00 92.44 83 GLU A O 1
ATOM 646 N N . ILE A 1 84 ? 7.550 3.271 -1.345 1.00 89.94 84 ILE A N 1
ATOM 647 C CA . ILE A 1 84 ? 7.606 2.342 -2.481 1.00 89.94 84 ILE A CA 1
ATOM 648 C C . ILE A 1 84 ? 8.456 2.907 -3.624 1.00 89.94 84 ILE A C 1
ATOM 650 O O . ILE A 1 84 ? 9.360 2.232 -4.119 1.00 89.94 84 ILE A O 1
ATOM 654 N N . THR A 1 85 ? 8.186 4.143 -4.048 1.00 85.31 85 THR A N 1
ATOM 655 C CA . THR A 1 85 ? 8.839 4.748 -5.214 1.00 85.31 85 THR A CA 1
ATOM 656 C C . THR A 1 85 ? 10.224 5.292 -4.886 1.00 85.31 85 THR A C 1
ATOM 658 O O . THR A 1 85 ? 11.054 5.401 -5.779 1.00 85.31 85 THR A O 1
ATOM 661 N N . GLY A 1 86 ? 10.497 5.620 -3.618 1.00 80.00 86 GLY A N 1
ATOM 662 C CA . GLY A 1 86 ? 11.718 6.293 -3.175 1.00 80.00 86 GLY A CA 1
ATOM 663 C C . GLY A 1 86 ? 11.938 7.644 -3.871 1.00 80.00 86 GLY A C 1
ATOM 664 O O . GLY A 1 86 ? 10.983 8.372 -4.142 1.00 80.00 86 GLY A O 1
ATOM 665 N N . ASN A 1 87 ? 13.204 7.980 -4.159 1.00 74.81 87 ASN A N 1
ATOM 666 C CA . ASN A 1 87 ? 13.574 9.132 -4.991 1.00 74.81 87 ASN A CA 1
ATOM 667 C C . ASN A 1 87 ? 12.865 9.034 -6.369 1.00 74.81 87 ASN A C 1
ATOM 669 O O . ASN A 1 87 ? 12.969 7.976 -6.990 1.00 74.81 87 ASN A O 1
ATOM 673 N N . PRO A 1 88 ? 12.202 10.102 -6.865 1.00 65.81 88 PRO A N 1
ATOM 674 C CA . PRO A 1 88 ? 11.595 10.168 -8.203 1.00 65.81 88 PRO A CA 1
ATOM 675 C C . PRO A 1 88 ? 12.480 9.695 -9.370 1.00 65.81 88 PRO A C 1
ATOM 677 O O . PRO A 1 88 ? 11.957 9.308 -10.410 1.00 65.81 88 PRO A O 1
ATOM 680 N N . GLU A 1 89 ? 13.804 9.701 -9.206 1.00 71.75 89 GLU A N 1
ATOM 681 C CA . GLU A 1 89 ? 14.778 9.228 -10.201 1.00 71.75 89 GLU A CA 1
ATOM 682 C C . GLU A 1 89 ? 14.994 7.703 -10.198 1.00 71.75 89 GLU A C 1
ATOM 684 O O . GLU A 1 89 ? 15.735 7.177 -11.031 1.00 71.75 89 GLU A O 1
ATOM 689 N N . LEU A 1 90 ? 14.388 6.962 -9.263 1.00 77.00 90 LEU A N 1
ATOM 690 C CA . LEU A 1 90 ? 14.571 5.516 -9.187 1.00 77.00 90 LEU A CA 1
ATOM 691 C C . LEU A 1 90 ? 13.942 4.817 -10.398 1.00 77.00 90 LEU A C 1
ATOM 693 O O . LEU A 1 90 ? 12.743 4.975 -10.641 1.00 77.00 90 LEU A O 1
ATOM 697 N N . PRO A 1 91 ? 14.697 3.966 -11.115 1.00 86.06 91 PRO A N 1
ATOM 698 C CA . PRO A 1 91 ? 14.146 3.172 -12.203 1.00 86.06 91 PRO A CA 1
ATOM 699 C C . PRO A 1 91 ? 12.993 2.284 -11.725 1.00 86.06 91 PRO A C 1
ATOM 701 O O . PRO A 1 91 ? 13.056 1.712 -10.635 1.00 86.06 91 PRO A O 1
ATOM 704 N N . MET A 1 92 ? 11.979 2.099 -12.575 1.00 86.00 92 MET A N 1
ATOM 705 C CA . MET A 1 92 ? 10.797 1.279 -12.275 1.00 86.00 92 MET A CA 1
ATOM 706 C C . MET A 1 92 ? 11.131 -0.114 -11.697 1.00 86.00 92 MET A C 1
ATOM 708 O O . MET A 1 92 ? 10.506 -0.497 -10.708 1.00 86.00 92 MET A O 1
ATOM 712 N N . PRO A 1 93 ? 12.148 -0.857 -12.195 1.00 90.44 93 PRO A N 1
ATOM 713 C CA . PRO A 1 93 ? 12.525 -2.136 -11.589 1.00 90.44 93 PRO A CA 1
ATOM 714 C C . PRO A 1 93 ? 12.907 -2.029 -10.106 1.00 90.44 93 PRO A C 1
ATOM 716 O O . PRO A 1 93 ? 12.513 -2.871 -9.305 1.00 90.44 93 PRO A O 1
ATOM 719 N N . ALA A 1 94 ? 13.609 -0.963 -9.710 1.00 90.12 94 ALA A N 1
ATOM 720 C CA . ALA A 1 94 ? 13.994 -0.747 -8.318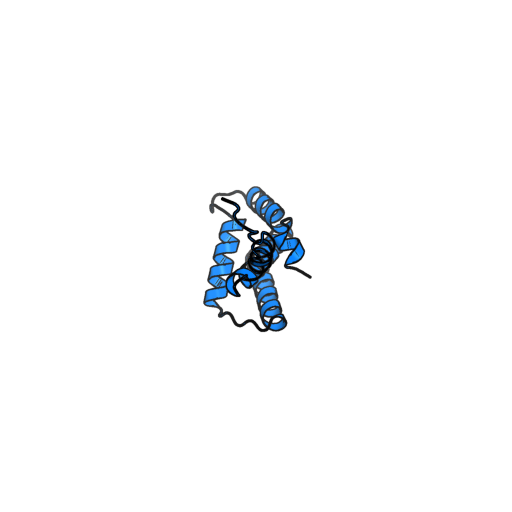 1.00 90.12 94 ALA A CA 1
ATOM 721 C C . ALA A 1 94 ? 12.787 -0.401 -7.428 1.00 90.12 94 ALA A C 1
ATOM 723 O O . ALA A 1 94 ? 12.777 -0.757 -6.249 1.00 90.12 94 ALA A O 1
ATOM 724 N N . GLN A 1 95 ? 11.774 0.277 -7.977 1.00 89.25 95 GLN A N 1
ATOM 725 C CA . GLN A 1 95 ? 10.515 0.548 -7.274 1.00 89.25 95 GLN A CA 1
ATOM 726 C C . GLN A 1 95 ? 9.728 -0.753 -7.057 1.00 89.25 95 GLN A C 1
ATOM 728 O O . GLN A 1 95 ? 9.280 -1.033 -5.946 1.00 89.25 95 GLN A O 1
ATOM 733 N N . ILE A 1 96 ? 9.652 -1.606 -8.084 1.00 92.62 96 ILE A N 1
ATOM 734 C CA . ILE A 1 96 ? 9.024 -2.932 -7.994 1.00 92.62 96 ILE A CA 1
ATOM 735 C C . ILE A 1 96 ? 9.744 -3.810 -6.961 1.00 92.62 96 ILE A C 1
ATOM 737 O O . ILE A 1 96 ? 9.091 -4.468 -6.155 1.00 92.62 96 ILE A O 1
ATOM 741 N N . ASP A 1 97 ? 11.078 -3.807 -6.923 1.00 94.12 97 ASP A N 1
ATOM 742 C CA . ASP A 1 97 ? 11.833 -4.590 -5.937 1.00 94.12 97 ASP A CA 1
ATOM 743 C C . ASP A 1 97 ? 11.602 -4.115 -4.496 1.00 94.12 97 ASP A C 1
ATOM 745 O O . ASP A 1 97 ? 11.550 -4.934 -3.573 1.00 94.12 97 ASP A O 1
ATOM 749 N N . ARG A 1 98 ? 11.416 -2.806 -4.277 1.00 93.62 98 ARG A N 1
ATOM 750 C CA . ARG A 1 98 ? 10.982 -2.280 -2.971 1.00 93.62 98 ARG A CA 1
ATOM 751 C C . ARG A 1 98 ? 9.569 -2.741 -2.640 1.00 93.62 98 ARG A C 1
ATOM 753 O O . ARG A 1 98 ? 9.360 -3.262 -1.546 1.00 93.62 98 ARG A O 1
ATOM 760 N N . ALA A 1 99 ? 8.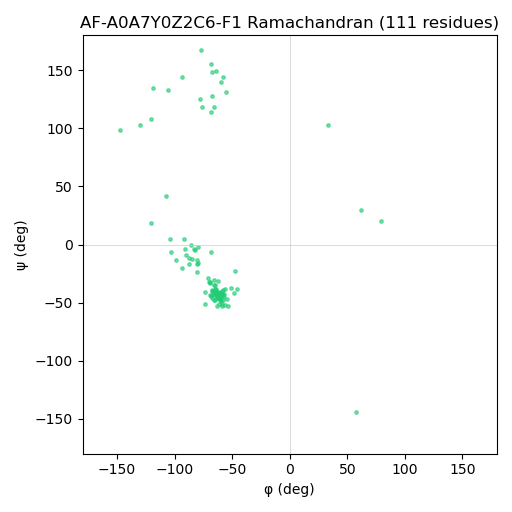635 -2.626 -3.584 1.00 94.38 99 ALA A N 1
ATOM 761 C CA . ALA A 1 99 ? 7.260 -3.082 -3.408 1.00 94.38 99 ALA A CA 1
ATOM 762 C C . ALA A 1 99 ? 7.199 -4.578 -3.045 1.00 94.38 99 ALA A C 1
ATOM 764 O O . ALA A 1 99 ? 6.518 -4.945 -2.093 1.00 94.38 99 ALA A O 1
ATOM 765 N N . LYS A 1 100 ? 7.998 -5.436 -3.697 1.00 96.00 100 LYS A N 1
ATOM 766 C CA . LYS A 1 100 ? 8.114 -6.867 -3.353 1.00 96.00 100 LYS A CA 1
ATOM 767 C C . LYS A 1 100 ? 8.583 -7.091 -1.916 1.00 96.00 100 LYS A C 1
ATOM 769 O O . LYS A 1 100 ? 8.029 -7.939 -1.223 1.00 96.00 100 LYS A O 1
ATOM 774 N N . LYS A 1 101 ? 9.589 -6.341 -1.454 1.00 95.56 101 LYS A N 1
ATOM 775 C CA . LYS A 1 101 ? 10.088 -6.438 -0.069 1.00 95.56 101 LYS A CA 1
ATOM 776 C C . LYS A 1 101 ? 9.033 -6.005 0.947 1.00 95.56 101 LYS A C 1
ATOM 778 O O . LYS A 1 101 ? 8.886 -6.655 1.976 1.00 95.56 101 LYS A O 1
ATOM 783 N N . ILE A 1 102 ? 8.294 -4.938 0.645 1.00 94.81 102 ILE A N 1
ATOM 784 C CA . ILE A 1 102 ? 7.185 -4.449 1.471 1.00 94.81 102 ILE A CA 1
ATOM 785 C C . ILE A 1 102 ? 6.074 -5.499 1.536 1.00 94.81 102 ILE A C 1
ATOM 787 O O . ILE A 1 102 ? 5.698 -5.917 2.628 1.00 94.81 102 ILE A O 1
ATOM 791 N N . MET A 1 103 ? 5.613 -5.983 0.384 1.00 94.44 103 MET A N 1
ATOM 792 C CA . MET A 1 103 ? 4.585 -7.020 0.267 1.00 94.44 103 MET A CA 1
ATOM 793 C C . MET A 1 103 ? 4.964 -8.299 1.030 1.00 94.44 103 MET A C 1
ATOM 795 O O . MET A 1 103 ? 4.119 -8.907 1.676 1.00 94.44 103 MET A O 1
ATOM 799 N N . ALA A 1 104 ? 6.242 -8.689 1.012 1.00 94.19 104 ALA A N 1
ATOM 800 C CA . ALA A 1 104 ? 6.738 -9.869 1.717 1.00 94.19 104 ALA A CA 1
ATOM 801 C C . ALA A 1 104 ? 6.980 -9.667 3.229 1.00 94.19 104 ALA A C 1
ATOM 803 O O . ALA A 1 104 ? 7.374 -10.627 3.899 1.00 94.19 104 ALA A O 1
ATOM 804 N N . SER A 1 105 ? 6.778 -8.458 3.769 1.00 92.62 105 SER A N 1
ATOM 805 C CA . SER A 1 105 ? 6.954 -8.179 5.200 1.00 92.62 105 SER A CA 1
ATOM 806 C C . SER A 1 105 ? 5.908 -8.894 6.056 1.00 92.62 105 SER A C 1
ATOM 808 O O . SER A 1 105 ? 4.769 -9.092 5.631 1.00 92.62 105 SER A O 1
ATOM 810 N N . ASP A 1 106 ? 6.284 -9.264 7.280 1.00 89.25 106 ASP A N 1
ATOM 811 C CA . ASP A 1 106 ? 5.373 -9.939 8.211 1.00 89.25 106 ASP A CA 1
ATOM 812 C C . ASP A 1 106 ? 4.176 -9.054 8.566 1.00 89.25 106 ASP A C 1
ATOM 814 O O . ASP A 1 106 ? 3.064 -9.550 8.726 1.00 89.25 106 ASP A O 1
ATOM 818 N N . GLN A 1 107 ? 4.370 -7.733 8.586 1.00 85.88 107 GLN A N 1
ATOM 819 C CA . GLN A 1 107 ? 3.280 -6.773 8.704 1.00 85.88 107 GLN A CA 1
ATOM 820 C C . GLN A 1 107 ? 2.258 -6.979 7.583 1.00 85.88 107 GLN A C 1
ATOM 822 O O . GLN A 1 107 ? 1.088 -7.187 7.880 1.00 85.88 107 GLN A O 1
ATOM 827 N N . CYS A 1 108 ? 2.669 -7.010 6.312 1.00 88.94 108 CYS A N 1
ATOM 828 C CA . CYS A 1 108 ? 1.721 -7.157 5.205 1.00 88.94 108 CYS A CA 1
ATOM 829 C C . CYS A 1 108 ? 1.065 -8.533 5.121 1.00 88.94 108 CYS A C 1
ATOM 831 O O . CYS A 1 108 ? -0.108 -8.612 4.770 1.00 88.94 108 CYS A O 1
ATOM 833 N N . LYS A 1 109 ? 1.769 -9.599 5.509 1.00 82.50 109 LYS A N 1
ATOM 834 C CA . LYS A 1 109 ? 1.181 -10.945 5.590 1.00 82.50 109 LYS A CA 1
ATOM 835 C C . LYS A 1 109 ? 0.094 -11.059 6.659 1.00 82.50 109 LYS A C 1
ATOM 837 O O . LYS A 1 109 ? -0.818 -11.854 6.496 1.00 82.50 109 LYS A O 1
ATOM 842 N N . ASN A 1 110 ? 0.205 -10.283 7.738 1.00 71.06 110 ASN A N 1
ATOM 843 C CA . ASN A 1 110 ? -0.724 -10.332 8.868 1.00 71.06 110 ASN A CA 1
ATOM 844 C C . ASN A 1 110 ? -1.793 -9.222 8.826 1.00 71.06 110 ASN A C 1
ATOM 846 O O . ASN A 1 110 ? -2.757 -9.286 9.580 1.00 71.06 110 ASN A O 1
ATOM 850 N N . SER A 1 111 ? -1.621 -8.199 7.978 1.00 62.75 111 SER A N 1
ATOM 851 C CA . SER A 1 111 ? -2.555 -7.063 7.839 1.00 62.75 111 SER A CA 1
ATOM 852 C C . SER A 1 111 ? -3.678 -7.314 6.829 1.00 62.75 111 SER A C 1
ATOM 854 O O . SER A 1 111 ? -4.608 -6.516 6.746 1.00 62.75 111 SER A O 1
ATOM 856 N N . TYR A 1 112 ? -3.571 -8.383 6.039 1.00 50.97 112 TYR A N 1
ATOM 857 C CA . TYR A 1 112 ? -4.520 -8.751 4.993 1.00 50.97 112 TYR A CA 1
ATOM 858 C C . TYR A 1 112 ? -5.075 -10.151 5.314 1.00 50.97 112 TYR A C 1
ATOM 860 O O . TYR A 1 112 ? -4.298 -11.106 5.254 1.00 50.97 112 TYR A O 1
ATOM 868 N N . PRO A 1 113 ? -6.343 -10.289 5.744 1.00 43.50 113 PRO A N 1
ATOM 869 C CA . PRO A 1 113 ? -6.991 -11.594 5.875 1.00 43.50 113 PRO A CA 1
ATOM 870 C C . PRO A 1 113 ? -7.251 -12.263 4.517 1.00 43.50 113 PRO A C 1
ATOM 872 O O . PRO A 1 113 ? -7.457 -11.538 3.516 1.00 43.50 113 PRO A O 1
#

Solvent-accessible surface area (backbone atoms only — not comparable to full-atom values): 6604 Å² total; per-residue (Å²): 141,82,88,79,84,82,82,80,75,78,69,70,69,71,65,78,63,72,86,73,73,73,45,75,66,53,55,53,36,49,48,34,37,30,42,37,17,45,32,46,58,70,64,45,53,74,70,54,24,51,52,54,24,53,52,52,47,56,50,51,26,64,77,67,76,51,89,78,56,70,68,63,51,49,55,40,45,51,54,35,46,43,66,34,46,51,61,92,84,52,55,68,70,60,25,38,54,41,12,48,55,51,38,69,30,71,66,36,62,71,69,53,134

Sequence (113 aa):
MQFRKHYPILIAMSCLLLTACDTRKDQIYQVVRCVMATETVAGGAPGEVGIKTGQAVAQYQKDHGLDMNYEEIKDLAEKARIEITGNPELPMPAQIDRAKKIMASDQCKNSYP

Nearest PDB structures (foldseek):
  4k0u-assembly1_A  TM=5.523E-01  e=2.541E+00  Dickeya dadantii 3937
  4d7x-assembly1_A  TM=4.158E-01  e=4.444E+00  Nakaseomyces glabratus

Foldseek 3Di:
DDDDDDDPPPPVVVPVCPVPPCDLLNLLLLLLLQQLLVCLLVVHDPVRSVVRSVVSSVVVCVVVVHDDDPVSSVVSNVVSQCQLCPPVPDDSVSSNVSSVVSNPDPSNVVSPD

Radius of gyration: 19.86 Å; Cα contacts (8 Å, |Δi|>4): 86; chains: 1; bounding box: 38×26×72 Å

Mean predicted aligned error: 9.81 Å